Protein AF-A0A2R6N6Y8-F1 (afdb_monomer)

Radius of gyration: 27.33 Å; Cα contacts (8 Å, |Δi|>4): 252; chains: 1; bounding box: 43×24×83 Å

pLDDT: mean 74.42, std 12.23, range [36.09, 89.5]

Structure (mmCIF, N/CA/C/O backbone):
data_AF-A0A2R6N6Y8-F1
#
_entry.id   AF-A0A2R6N6Y8-F1
#
loop_
_atom_site.group_PDB
_atom_site.id
_atom_site.type_symbol
_atom_site.label_atom_id
_atom_site.label_alt_id
_atom_site.label_comp_id
_atom_site.label_asym_id
_atom_site.label_entity_id
_atom_site.label_seq_id
_atom_site.pdbx_PDB_ins_code
_atom_site.Cartn_x
_atom_site.Cartn_y
_atom_site.Cartn_z
_atom_site.occupancy
_atom_site.B_iso_or_equiv
_atom_site.auth_seq_id
_atom_site.auth_comp_id
_atom_site.auth_asym_id
_atom_site.auth_atom_id
_atom_site.pdbx_PDB_model_num
ATOM 1 N N . MET A 1 1 ? 23.635 -14.776 -59.841 1.00 67.56 1 MET A N 1
ATOM 2 C CA . MET A 1 1 ? 22.384 -14.156 -60.338 1.00 67.56 1 MET A CA 1
ATOM 3 C C . MET A 1 1 ? 21.324 -14.333 -59.264 1.00 67.56 1 MET A C 1
ATOM 5 O O . MET A 1 1 ? 21.092 -15.467 -58.882 1.00 67.56 1 MET A O 1
ATOM 9 N N . ASP A 1 2 ? 20.768 -13.247 -58.716 1.00 79.88 2 ASP A N 1
ATOM 10 C CA . ASP A 1 2 ? 19.715 -13.318 -57.684 1.00 79.88 2 ASP A CA 1
ATOM 11 C C . ASP A 1 2 ? 18.357 -13.616 -58.364 1.00 79.88 2 ASP A C 1
ATOM 13 O O . ASP A 1 2 ? 17.876 -12.766 -59.123 1.00 79.88 2 ASP A O 1
ATOM 17 N N . PRO A 1 3 ? 17.745 -14.799 -58.149 1.00 73.56 3 PRO A N 1
ATOM 18 C CA . PRO A 1 3 ? 16.513 -15.211 -58.828 1.00 73.56 3 PRO A CA 1
ATOM 19 C C . PRO A 1 3 ? 15.282 -14.399 -58.398 1.00 73.56 3 PRO A C 1
ATOM 21 O O . PRO A 1 3 ? 14.247 -14.447 -59.057 1.00 73.56 3 PRO A O 1
ATOM 24 N N . LEU A 1 4 ? 15.385 -13.613 -57.321 1.00 76.75 4 LEU A N 1
ATOM 25 C CA . LEU A 1 4 ? 14.288 -12.801 -56.786 1.00 76.75 4 LEU A CA 1
ATOM 26 C C . LEU A 1 4 ? 14.269 -11.368 -57.336 1.00 76.75 4 LEU A C 1
ATOM 28 O O . LEU A 1 4 ? 13.346 -10.605 -57.041 1.00 76.75 4 LEU A O 1
ATOM 32 N N . LYS A 1 5 ? 15.263 -10.987 -58.149 1.00 75.44 5 LYS A N 1
ATOM 33 C CA . LYS A 1 5 ? 15.357 -9.660 -58.776 1.00 75.44 5 LYS A CA 1
ATOM 34 C C . LYS A 1 5 ? 14.087 -9.240 -59.548 1.00 75.44 5 LYS A C 1
ATOM 36 O O . LYS A 1 5 ? 13.649 -8.112 -59.320 1.00 75.44 5 LYS A O 1
ATOM 41 N N . PRO A 1 6 ? 13.454 -10.089 -60.387 1.00 75.69 6 PRO A N 1
ATOM 42 C CA . PRO A 1 6 ? 12.240 -9.692 -61.108 1.00 75.69 6 PRO A CA 1
ATOM 43 C C . PRO A 1 6 ? 11.039 -9.477 -60.176 1.00 75.69 6 PRO A C 1
ATOM 45 O O . PRO A 1 6 ? 10.320 -8.494 -60.324 1.00 75.69 6 PRO A O 1
ATOM 48 N N . VAL A 1 7 ? 10.858 -10.322 -59.154 1.00 77.38 7 VAL A N 1
ATOM 49 C CA . VAL A 1 7 ? 9.735 -10.210 -58.202 1.00 77.38 7 VAL A CA 1
ATOM 50 C C . VAL A 1 7 ? 9.845 -8.940 -57.354 1.00 77.38 7 VAL A C 1
ATOM 52 O O . VAL A 1 7 ? 8.863 -8.221 -57.172 1.00 77.38 7 VAL A O 1
ATOM 55 N N . LYS A 1 8 ? 11.055 -8.609 -56.887 1.00 74.25 8 LYS A N 1
ATOM 56 C CA . LYS A 1 8 ? 11.318 -7.368 -56.141 1.00 74.25 8 LYS A CA 1
ATOM 57 C C . LYS A 1 8 ? 11.070 -6.121 -56.997 1.00 74.25 8 LYS A C 1
ATOM 59 O O . LYS A 1 8 ? 10.567 -5.129 -56.478 1.00 74.25 8 LYS A O 1
ATOM 64 N N . GLN A 1 9 ? 11.396 -6.165 -58.292 1.00 74.81 9 GLN A N 1
ATOM 65 C CA . GLN A 1 9 ? 11.113 -5.054 -59.205 1.00 74.81 9 GLN A CA 1
ATOM 66 C C . GLN A 1 9 ? 9.615 -4.883 -59.466 1.00 74.81 9 GLN A C 1
ATOM 68 O O . GLN A 1 9 ? 9.139 -3.755 -59.433 1.00 74.81 9 GLN A O 1
ATOM 73 N N . LEU A 1 10 ? 8.864 -5.974 -59.631 1.00 72.50 10 LEU A N 1
ATOM 74 C CA . LEU A 1 10 ? 7.407 -5.922 -59.793 1.00 72.50 10 LEU A CA 1
ATOM 75 C C . LEU A 1 10 ? 6.705 -5.357 -58.551 1.00 72.50 10 LEU A C 1
ATOM 77 O O . LEU A 1 10 ? 5.844 -4.492 -58.678 1.00 72.50 10 LEU A O 1
ATOM 81 N N . GLY A 1 11 ? 7.113 -5.785 -57.351 1.00 72.56 11 GLY A N 1
ATOM 82 C CA . GLY A 1 11 ? 6.580 -5.243 -56.098 1.00 72.56 11 GLY A CA 1
ATOM 83 C C . GLY A 1 11 ? 6.899 -3.757 -55.913 1.00 72.56 11 GLY A C 1
ATOM 84 O O . GLY A 1 11 ? 6.040 -2.994 -55.481 1.00 72.56 11 GLY A O 1
ATOM 85 N N . LYS A 1 12 ? 8.111 -3.330 -56.294 1.00 67.19 12 LYS A N 1
ATOM 86 C CA . LYS A 1 12 ? 8.525 -1.923 -56.243 1.00 67.19 12 LYS A CA 1
ATOM 87 C C . LYS A 1 12 ? 7.732 -1.060 -57.229 1.00 67.19 12 LYS A C 1
ATOM 89 O O . LYS A 1 12 ? 7.227 -0.022 -56.826 1.00 67.19 12 LYS A O 1
ATOM 94 N N . LEU A 1 13 ? 7.566 -1.519 -58.472 1.00 70.56 13 LEU A N 1
ATOM 95 C CA . LEU A 1 13 ? 6.798 -0.819 -59.506 1.00 70.56 13 LEU A CA 1
ATOM 96 C C . LEU A 1 13 ? 5.322 -0.686 -59.124 1.00 70.56 13 LEU A C 1
ATOM 98 O O . LEU A 1 13 ? 4.768 0.401 -59.239 1.00 70.56 13 LEU A O 1
ATOM 102 N N . ALA A 1 14 ? 4.711 -1.758 -58.605 1.00 66.00 14 ALA A N 1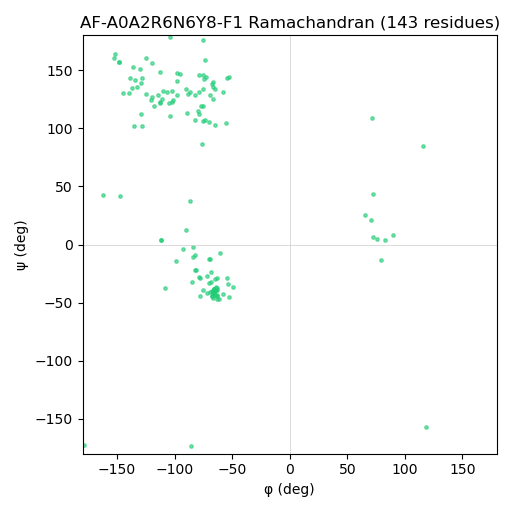
ATOM 103 C CA . ALA A 1 14 ? 3.333 -1.725 -58.125 1.00 66.00 14 ALA A CA 1
ATOM 104 C C . ALA A 1 14 ? 3.149 -0.671 -57.021 1.00 66.00 14 ALA A C 1
ATOM 106 O O . ALA A 1 14 ? 2.189 0.094 -57.059 1.00 66.00 14 ALA A O 1
ATOM 107 N N . LEU A 1 15 ? 4.099 -0.578 -56.085 1.00 61.59 15 LEU A N 1
ATOM 108 C CA . LEU A 1 15 ? 4.076 0.412 -55.008 1.00 61.59 15 LEU A CA 1
ATOM 109 C C . LEU A 1 15 ? 4.289 1.851 -55.511 1.00 61.59 15 LEU A C 1
ATOM 111 O O . LEU A 1 15 ? 3.728 2.782 -54.946 1.00 61.59 15 LEU A O 1
ATOM 115 N N . GLU A 1 16 ? 5.079 2.024 -56.572 1.00 69.25 16 GLU A N 1
ATOM 116 C CA . GLU A 1 16 ? 5.439 3.322 -57.159 1.00 69.25 16 GLU A CA 1
ATOM 117 C C . GLU A 1 16 ? 4.309 3.902 -58.035 1.00 69.25 16 GLU A C 1
ATOM 119 O O . GLU A 1 16 ? 4.133 5.117 -58.095 1.00 69.25 16 GLU A O 1
ATOM 124 N N . THR A 1 17 ? 3.480 3.046 -58.649 1.00 66.81 17 THR A N 1
ATOM 125 C CA . THR A 1 17 ? 2.276 3.454 -59.404 1.00 66.81 17 THR A CA 1
ATOM 126 C C . THR A 1 17 ? 1.042 3.736 -58.546 1.00 66.81 17 THR A C 1
ATOM 128 O O . THR A 1 17 ? 0.136 4.439 -58.998 1.00 66.81 17 THR A O 1
ATOM 131 N N . ILE A 1 18 ? 0.963 3.200 -57.324 1.00 68.94 18 ILE A N 1
ATOM 132 C CA . ILE A 1 18 ? -0.193 3.430 -56.450 1.00 68.94 18 ILE A CA 1
ATOM 133 C C . ILE A 1 18 ? -0.051 4.805 -55.802 1.00 68.94 18 ILE A C 1
ATOM 135 O O . ILE A 1 18 ? 0.839 5.057 -54.992 1.00 68.94 18 ILE A O 1
ATOM 139 N N . THR A 1 19 ? -0.963 5.715 -56.139 1.00 71.44 19 THR A N 1
ATOM 140 C CA . THR A 1 19 ? -0.919 7.072 -55.590 1.00 71.44 19 THR A CA 1
ATOM 141 C C . THR A 1 19 ? -1.184 7.059 -54.083 1.00 71.44 19 THR A C 1
ATOM 143 O O . THR A 1 19 ? -2.074 6.363 -53.589 1.00 71.44 19 THR A O 1
ATOM 146 N N . LEU A 1 20 ? -0.453 7.886 -53.331 1.00 62.62 20 LEU A N 1
ATOM 147 C CA . LEU A 1 20 ? -0.576 7.981 -51.870 1.00 62.62 20 LEU A CA 1
ATOM 148 C C . LEU A 1 20 ? -2.031 8.236 -51.418 1.00 62.62 20 LEU A C 1
ATOM 150 O O . LEU A 1 20 ? -2.474 7.705 -50.404 1.00 62.62 20 LEU A O 1
ATOM 154 N N . ARG A 1 21 ? -2.810 8.988 -52.212 1.00 59.53 21 ARG A N 1
ATOM 155 C CA . ARG A 1 21 ? -4.243 9.229 -51.972 1.00 59.53 21 ARG A CA 1
ATOM 156 C C . ARG A 1 21 ? -5.089 7.954 -52.060 1.00 59.53 21 ARG A C 1
ATOM 158 O O . ARG A 1 21 ? -5.988 7.787 -51.245 1.00 59.53 21 ARG A O 1
ATOM 165 N N . GLN A 1 22 ? -4.803 7.054 -53.002 1.00 62.41 22 GLN A N 1
ATOM 166 C CA . GLN A 1 22 ? -5.509 5.774 -53.139 1.00 62.41 22 GLN A CA 1
ATOM 167 C C . GLN A 1 22 ? -5.183 4.811 -51.993 1.00 62.41 22 GLN A C 1
ATOM 169 O O . GLN A 1 22 ? -6.067 4.085 -51.552 1.00 62.41 22 GLN A O 1
ATOM 174 N N . LEU A 1 23 ? -3.958 4.845 -51.458 1.00 63.41 23 LEU A N 1
ATOM 175 C CA . LEU A 1 23 ? -3.596 4.109 -50.241 1.00 63.41 23 LEU A CA 1
ATOM 176 C C . LEU A 1 23 ? -4.314 4.662 -49.005 1.00 63.41 23 LEU A C 1
ATOM 178 O O . LEU A 1 23 ? -4.863 3.886 -48.233 1.00 63.41 23 LEU A O 1
ATOM 182 N N . LEU A 1 24 ? -4.366 5.987 -48.839 1.00 61.25 24 LEU A N 1
ATOM 183 C CA . LEU A 1 24 ? -4.995 6.638 -47.681 1.00 61.25 24 LEU A CA 1
ATOM 184 C C . LEU A 1 24 ? -6.532 6.558 -47.683 1.00 61.25 24 LEU A C 1
ATOM 186 O O . LEU A 1 24 ? -7.133 6.562 -46.615 1.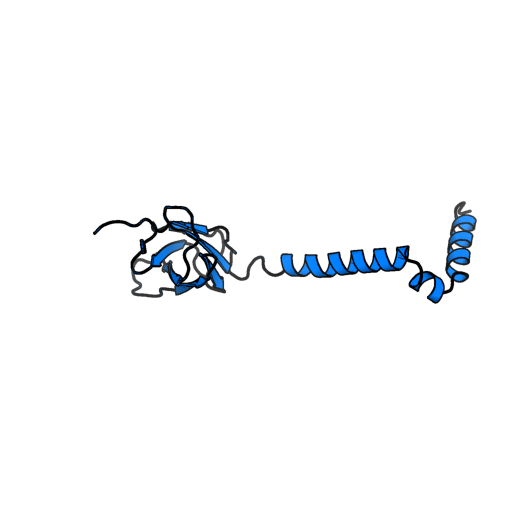00 61.25 24 LEU A O 1
ATOM 190 N N . LEU A 1 25 ? -7.168 6.456 -48.854 1.00 60.50 25 LEU A N 1
ATOM 191 C CA . LEU A 1 25 ? -8.616 6.233 -48.996 1.00 60.50 25 LEU A CA 1
ATOM 192 C C . LEU A 1 25 ? -9.006 4.748 -48.913 1.00 60.50 25 LEU A C 1
ATOM 194 O O . LEU A 1 25 ? -10.192 4.425 -48.827 1.00 60.50 25 LEU A O 1
ATOM 198 N N . ASN A 1 26 ? -8.034 3.831 -48.945 1.00 68.50 26 ASN A N 1
ATOM 199 C CA . ASN A 1 26 ? -8.319 2.407 -48.905 1.00 68.50 26 ASN A CA 1
ATOM 200 C C . ASN A 1 26 ? -8.719 1.988 -47.484 1.00 68.50 26 ASN A C 1
ATOM 202 O O . ASN A 1 26 ? -7.925 2.074 -46.544 1.00 68.50 26 ASN A O 1
ATOM 206 N N . ARG A 1 27 ? -9.946 1.474 -47.335 1.00 71.31 27 ARG A N 1
ATOM 207 C CA . ARG A 1 27 ? -10.524 1.032 -46.054 1.00 71.31 27 ARG A CA 1
ATOM 208 C C . ARG A 1 27 ? -9.587 0.107 -45.275 1.00 71.31 27 ARG A C 1
ATOM 210 O O . ARG A 1 27 ? -9.522 0.201 -44.056 1.00 71.31 27 ARG A O 1
ATOM 217 N N . PHE A 1 28 ? -8.842 -0.755 -45.964 1.00 77.50 28 PHE A N 1
ATOM 218 C CA . PHE A 1 28 ? -7.886 -1.665 -45.328 1.00 77.50 28 PHE A CA 1
ATOM 219 C C . PHE A 1 28 ? -6.715 -0.938 -44.658 1.00 77.50 28 PHE A C 1
ATOM 221 O O . PHE A 1 28 ? -6.313 -1.316 -43.561 1.00 77.50 28 PHE A O 1
ATOM 228 N N . VAL A 1 29 ? -6.206 0.130 -45.274 1.00 76.06 29 VAL A N 1
ATOM 229 C CA . VAL A 1 29 ? -5.110 0.937 -44.721 1.00 76.06 29 VAL A CA 1
ATOM 230 C C . VAL A 1 29 ? -5.612 1.762 -43.539 1.00 76.06 29 VAL A C 1
ATOM 232 O O . VAL A 1 29 ? -4.958 1.796 -42.503 1.00 76.06 29 VAL A O 1
ATOM 235 N N . ILE A 1 30 ? -6.811 2.342 -43.643 1.00 75.69 30 ILE A N 1
ATOM 236 C CA . ILE A 1 30 ? -7.441 3.084 -42.541 1.00 75.69 30 ILE A CA 1
ATOM 237 C C . ILE A 1 30 ? -7.670 2.167 -41.332 1.00 75.69 30 ILE A C 1
ATOM 239 O O . ILE A 1 30 ? -7.318 2.529 -40.212 1.00 75.69 30 ILE A O 1
ATOM 243 N N . LEU A 1 31 ? -8.213 0.962 -41.542 1.00 73.44 31 LEU A N 1
ATOM 244 C CA . LEU A 1 31 ? -8.445 0.001 -40.460 1.00 73.44 31 LEU A CA 1
ATOM 245 C C . LEU A 1 31 ? -7.137 -0.497 -39.837 1.00 73.44 31 LEU A C 1
ATOM 247 O O . LEU A 1 31 ? -7.065 -0.622 -38.618 1.00 73.44 31 LEU A O 1
ATOM 251 N N . ALA A 1 32 ? -6.095 -0.728 -40.638 1.00 75.56 32 ALA A N 1
ATOM 252 C CA . ALA A 1 32 ? -4.781 -1.103 -40.125 1.00 75.56 32 ALA A CA 1
ATOM 253 C C . ALA A 1 32 ? -4.155 0.023 -39.284 1.00 75.56 32 ALA A C 1
ATOM 255 O O . ALA A 1 32 ? -3.660 -0.237 -38.190 1.00 75.56 32 ALA A O 1
ATOM 256 N N . VAL A 1 33 ? -4.235 1.278 -39.741 1.00 73.88 33 VAL A N 1
ATOM 257 C CA . VAL A 1 33 ? -3.737 2.444 -38.992 1.00 73.88 33 VAL A CA 1
ATOM 258 C C . VAL A 1 33 ? -4.534 2.659 -37.706 1.00 73.88 33 VAL A C 1
ATOM 260 O O . VAL A 1 33 ? -3.930 2.899 -36.667 1.00 73.88 33 VAL A O 1
ATOM 263 N N . LEU A 1 34 ? -5.863 2.515 -37.730 1.00 73.00 34 LEU A N 1
ATOM 264 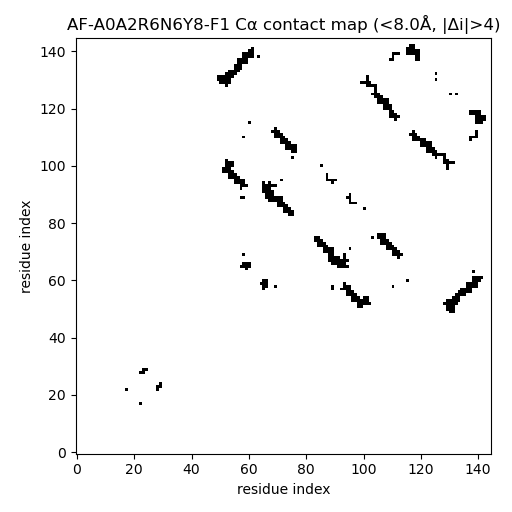C CA . LEU A 1 34 ? -6.693 2.608 -36.524 1.00 73.00 34 LEU A CA 1
ATOM 265 C C . LEU A 1 34 ? -6.387 1.484 -35.531 1.00 73.00 34 LEU A C 1
ATOM 267 O O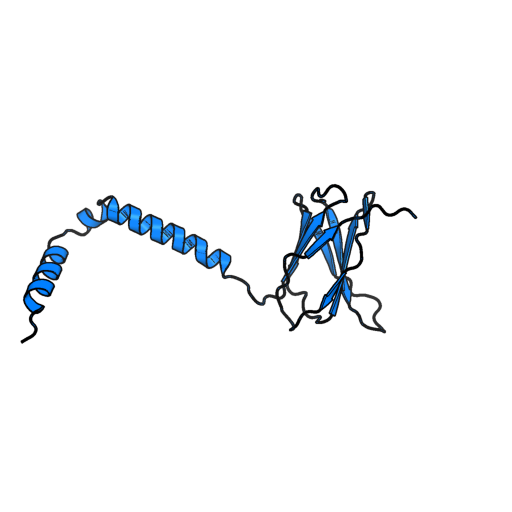 . LEU A 1 34 ? -6.299 1.744 -34.337 1.00 73.00 34 LEU A O 1
ATOM 271 N N . LEU A 1 35 ? -6.165 0.255 -35.995 1.00 70.94 35 LEU A N 1
ATOM 272 C CA . LEU A 1 35 ? -5.801 -0.868 -35.129 1.00 70.94 35 LEU A CA 1
ATOM 273 C C . LEU A 1 35 ? -4.416 -0.664 -34.496 1.00 70.94 35 LEU A C 1
ATOM 275 O O . LEU A 1 35 ? -4.245 -0.897 -33.298 1.00 70.94 35 LEU A O 1
ATOM 279 N N . VAL A 1 36 ? -3.445 -0.155 -35.258 1.00 70.50 36 VAL A N 1
ATOM 280 C CA . VAL A 1 36 ? -2.119 0.232 -34.745 1.00 70.50 36 VAL A CA 1
ATOM 281 C C . VAL A 1 36 ? -2.216 1.418 -33.778 1.00 70.50 36 VAL A C 1
ATOM 283 O O . VAL A 1 36 ? -1.546 1.419 -32.751 1.00 70.50 36 VAL A O 1
ATOM 286 N N . ALA A 1 37 ? -3.083 2.397 -34.040 1.00 66.62 37 ALA A N 1
ATOM 287 C CA . ALA A 1 37 ? -3.303 3.530 -33.143 1.00 66.62 37 ALA A CA 1
ATOM 288 C C . ALA A 1 37 ? -3.971 3.098 -31.829 1.00 66.62 37 ALA A C 1
ATOM 290 O O . ALA A 1 37 ? -3.515 3.484 -30.757 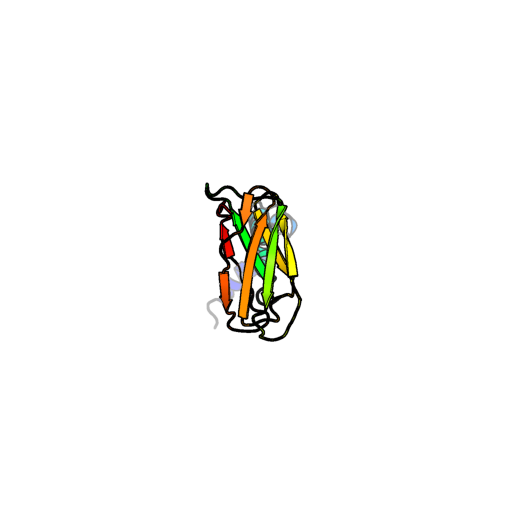1.00 66.62 37 ALA A O 1
ATOM 291 N N . VAL A 1 38 ? -5.001 2.247 -31.887 1.00 62.41 38 VAL A N 1
ATOM 292 C CA . VAL A 1 38 ? -5.683 1.711 -30.698 1.00 62.41 38 VAL A CA 1
ATOM 293 C C . VAL A 1 38 ? -4.715 0.874 -29.864 1.00 62.41 38 VAL A C 1
ATOM 295 O O . VAL A 1 38 ? -4.598 1.088 -28.663 1.00 62.41 38 VAL A O 1
ATOM 298 N N . THR A 1 39 ? -3.954 -0.030 -30.480 1.00 59.97 39 THR A N 1
ATOM 299 C CA . THR A 1 39 ? -2.965 -0.844 -29.752 1.00 59.97 39 THR A CA 1
ATOM 300 C C . THR A 1 39 ? -1.806 -0.000 -29.205 1.00 59.97 39 THR A C 1
ATOM 302 O O . THR A 1 39 ? -1.401 -0.185 -28.057 1.00 59.97 39 THR A O 1
ATOM 305 N N . GLY A 1 40 ? -1.326 0.983 -29.969 1.00 59.28 40 GLY A N 1
ATOM 306 C CA . GLY A 1 40 ? -0.275 1.918 -29.562 1.00 59.28 40 GLY A CA 1
ATOM 307 C C . GLY A 1 40 ? -0.681 2.894 -28.453 1.00 59.28 40 GLY A C 1
ATOM 308 O O . GLY A 1 40 ? 0.190 3.356 -27.725 1.00 59.28 40 GLY A O 1
ATOM 309 N N . LEU A 1 41 ? -1.976 3.175 -28.278 1.00 57.97 41 LEU A N 1
ATOM 310 C CA . LEU A 1 41 ? -2.507 3.991 -27.175 1.00 57.97 41 LEU A CA 1
ATOM 311 C C . LEU A 1 41 ? -2.748 3.175 -25.901 1.00 57.97 41 LEU A C 1
ATOM 313 O O . LEU A 1 41 ? -2.603 3.692 -24.799 1.00 57.97 41 LEU A O 1
ATOM 317 N N . VAL A 1 42 ? -3.101 1.900 -26.048 1.00 54.62 42 VAL A N 1
ATOM 318 C CA . VAL A 1 42 ? -3.468 1.017 -24.936 1.00 54.62 42 VAL A CA 1
ATOM 319 C C . VAL A 1 42 ? -2.214 0.533 -24.194 1.00 54.62 42 VAL A C 1
ATOM 321 O O . VAL A 1 42 ? -2.168 0.597 -22.968 1.00 54.62 42 VAL A O 1
ATOM 324 N N . ILE A 1 43 ? -1.157 0.123 -24.903 1.00 51.41 43 ILE A N 1
ATOM 325 C CA . ILE A 1 43 ? 0.037 -0.520 -24.313 1.00 51.41 43 ILE A CA 1
ATOM 326 C C . ILE A 1 43 ? 0.882 0.405 -23.398 1.00 51.41 43 ILE A C 1
ATOM 328 O O . ILE A 1 43 ? 1.277 -0.057 -22.321 1.00 51.41 43 ILE A O 1
ATOM 332 N N . PRO A 1 44 ? 1.143 1.692 -23.719 1.00 52.12 44 PRO A N 1
ATOM 333 C CA . PRO A 1 44 ? 1.987 2.551 -22.883 1.00 52.12 44 PRO A CA 1
ATOM 334 C C . PRO A 1 44 ? 1.407 2.781 -21.483 1.00 52.12 44 PRO A C 1
ATOM 336 O O . PRO A 1 44 ? 2.151 2.748 -20.499 1.00 52.12 44 PRO A O 1
ATOM 339 N N . SER A 1 45 ? 0.080 2.916 -21.376 1.00 52.12 45 SER A N 1
ATOM 340 C CA . SER A 1 45 ? -0.643 3.080 -20.106 1.00 52.12 45 SER A CA 1
ATOM 341 C C . SER A 1 45 ? -0.517 1.884 -19.161 1.00 52.12 45 SER A C 1
ATOM 343 O O . SER A 1 45 ? -0.539 2.080 -17.950 1.00 52.12 45 SER A O 1
ATOM 345 N N . TYR A 1 46 ? -0.329 0.662 -19.675 1.00 53.34 46 TYR A N 1
ATOM 346 C CA . TYR A 1 46 ? -0.120 -0.522 -18.825 1.00 53.34 46 TYR A CA 1
ATOM 347 C C . TYR A 1 46 ? 1.327 -0.678 -18.350 1.00 53.34 46 TYR A C 1
ATOM 349 O O . TYR A 1 46 ? 1.581 -1.379 -17.371 1.00 53.34 46 TYR A O 1
ATOM 357 N N . THR A 1 47 ? 2.290 -0.070 -19.048 1.00 48.78 47 THR A N 1
ATOM 358 C CA . THR A 1 47 ? 3.726 -0.269 -18.775 1.00 48.78 47 THR A CA 1
ATOM 359 C C . THR A 1 47 ? 4.368 0.821 -17.931 1.00 48.78 47 THR A C 1
ATOM 361 O O . THR A 1 47 ? 5.460 0.612 -17.396 1.00 48.78 47 THR A O 1
ATOM 364 N N . ALA A 1 48 ? 3.704 1.962 -17.756 1.00 53.03 48 ALA A N 1
ATOM 365 C CA . ALA A 1 48 ? 4.161 2.963 -16.814 1.00 53.03 48 ALA A CA 1
ATOM 366 C C . ALA A 1 48 ? 3.947 2.421 -15.399 1.00 53.03 48 ALA A C 1
ATOM 368 O O . ALA A 1 48 ? 2.818 2.439 -14.916 1.00 53.03 48 ALA A O 1
ATOM 369 N N . THR A 1 49 ? 5.043 2.006 -14.745 1.00 54.47 49 THR A N 1
ATOM 370 C CA . THR A 1 49 ? 5.215 1.883 -13.281 1.00 54.47 49 THR A CA 1
ATOM 371 C C . THR A 1 49 ? 5.430 0.455 -12.761 1.00 54.47 49 THR A C 1
ATOM 373 O O . THR A 1 49 ? 4.513 -0.209 -12.282 1.00 54.47 49 THR A O 1
ATOM 376 N N . ARG A 1 50 ? 6.684 -0.021 -12.780 1.00 60.47 50 ARG A N 1
ATOM 377 C CA . ARG A 1 50 ? 7.085 -1.265 -12.087 1.00 60.47 50 ARG A CA 1
ATOM 378 C C . ARG A 1 50 ? 8.018 -1.086 -10.880 1.00 60.47 50 ARG A C 1
ATOM 380 O O . ARG A 1 50 ? 8.381 -2.085 -10.268 1.00 60.47 50 ARG A O 1
ATOM 387 N N . SER A 1 51 ? 8.347 0.138 -10.469 1.00 61.09 51 SER A N 1
ATOM 388 C CA . SER A 1 51 ? 9.136 0.372 -9.244 1.00 61.09 51 SER A CA 1
ATOM 389 C C . SER A 1 51 ? 9.039 1.813 -8.723 1.00 61.09 51 SER A C 1
ATOM 391 O O . SER A 1 51 ? 10.051 2.422 -8.380 1.00 61.09 51 SER A O 1
ATOM 393 N N . ASP A 1 52 ? 7.845 2.405 -8.718 1.00 69.25 52 ASP A N 1
ATOM 394 C CA . ASP A 1 52 ? 7.618 3.727 -8.102 1.00 69.25 52 ASP A CA 1
ATOM 395 C C . ASP A 1 52 ? 7.363 3.634 -6.589 1.00 69.25 52 ASP A C 1
ATOM 397 O O . ASP A 1 52 ? 7.184 4.646 -5.905 1.00 69.25 52 ASP A O 1
ATOM 401 N N . GLY A 1 53 ? 7.335 2.419 -6.047 1.00 76.00 53 GLY A N 1
ATOM 402 C CA . GLY A 1 53 ? 7.038 2.197 -4.652 1.00 76.00 53 GLY A CA 1
ATOM 403 C C . GLY A 1 53 ? 5.575 2.415 -4.307 1.00 76.00 53 GLY A C 1
ATOM 404 O O . GLY A 1 53 ? 5.252 3.056 -3.296 1.00 76.00 53 GLY A O 1
ATOM 405 N N . ARG A 1 54 ? 4.693 1.910 -5.172 1.00 82.75 54 ARG A N 1
ATOM 406 C CA . ARG A 1 54 ? 3.245 1.973 -5.000 1.00 82.75 54 ARG A CA 1
ATOM 407 C C . ARG A 1 54 ? 2.720 0.801 -4.181 1.00 82.75 54 ARG A C 1
ATOM 409 O O . ARG A 1 54 ? 3.026 -0.353 -4.471 1.00 82.75 54 ARG A O 1
ATOM 416 N N . ILE A 1 55 ? 1.899 1.101 -3.178 1.00 86.12 55 ILE A N 1
ATOM 417 C CA . ILE A 1 55 ? 1.123 0.101 -2.433 1.00 86.12 55 ILE A CA 1
ATOM 418 C C . ILE A 1 55 ? -0.342 0.340 -2.751 1.00 86.12 55 ILE A C 1
ATOM 420 O O . ILE A 1 55 ? -0.839 1.436 -2.516 1.00 86.12 55 ILE A O 1
ATOM 424 N N . GLU A 1 56 ? -1.026 -0.668 -3.266 1.00 88.19 56 GLU A N 1
ATOM 425 C CA . GLU A 1 56 ? -2.420 -0.559 -3.689 1.00 88.19 56 GLU A CA 1
ATOM 426 C C . GLU A 1 56 ? -3.244 -1.760 -3.233 1.00 88.19 56 GLU A C 1
ATOM 428 O O . GLU A 1 56 ? -2.741 -2.879 -3.051 1.00 88.19 56 GLU A O 1
ATOM 433 N N . GLY A 1 57 ? -4.533 -1.519 -3.055 1.00 88.00 57 GLY A N 1
ATOM 434 C CA . GLY A 1 57 ? -5.449 -2.539 -2.596 1.00 88.00 57 GLY A CA 1
ATOM 435 C C . GLY A 1 57 ? -6.880 -2.049 -2.491 1.00 88.00 57 GLY A C 1
ATOM 436 O O . GLY A 1 57 ? -7.202 -0.932 -2.891 1.00 88.00 57 GLY A O 1
ATOM 437 N N . THR A 1 58 ? -7.719 -2.906 -1.922 1.00 87.50 58 THR A N 1
ATOM 438 C CA . THR A 1 58 ? -9.152 -2.665 -1.760 1.00 87.50 58 THR A CA 1
ATOM 439 C C . THR A 1 58 ? -9.562 -2.996 -0.335 1.00 87.50 58 THR A C 1
ATOM 441 O O . THR A 1 58 ? -9.161 -4.031 0.215 1.00 87.50 58 THR A O 1
ATOM 444 N N . VAL A 1 59 ? -10.360 -2.116 0.258 1.00 87.56 59 VAL A N 1
ATOM 445 C CA . VAL A 1 59 ? -11.040 -2.347 1.527 1.00 87.56 59 VAL A CA 1
ATOM 446 C C . VAL A 1 59 ? -12.466 -2.783 1.238 1.00 87.56 59 VAL A C 1
ATOM 448 O O . VAL A 1 59 ? -13.185 -2.120 0.491 1.00 87.56 59 VAL A O 1
ATOM 451 N N . VAL A 1 60 ? -12.854 -3.896 1.843 1.00 86.62 60 VAL A N 1
ATOM 452 C CA . VAL A 1 60 ? -14.213 -4.431 1.786 1.00 86.62 60 VAL A CA 1
ATOM 453 C C . VAL A 1 60 ? -14.754 -4.636 3.196 1.00 86.62 60 VAL A C 1
ATOM 455 O O . VAL A 1 60 ? -13.972 -4.722 4.147 1.00 86.62 60 VAL A O 1
ATOM 458 N N . ASP A 1 61 ? -16.064 -4.729 3.342 1.00 82.69 61 ASP A N 1
ATOM 459 C CA . ASP A 1 61 ? -16.707 -5.162 4.580 1.00 82.69 61 ASP A CA 1
ATOM 460 C C . ASP A 1 61 ? -16.818 -6.696 4.663 1.00 82.69 61 ASP A C 1
ATOM 462 O O . ASP A 1 61 ? -16.247 -7.431 3.847 1.00 82.69 61 ASP A O 1
ATOM 466 N N . ALA A 1 62 ? -17.515 -7.177 5.695 1.00 81.31 62 ALA A N 1
ATOM 467 C CA . ALA A 1 62 ? -17.752 -8.597 5.928 1.00 81.31 62 ALA A CA 1
ATOM 468 C C . ALA A 1 62 ? -18.620 -9.253 4.837 1.00 81.31 62 ALA A C 1
ATOM 470 O O . ALA A 1 62 ? -18.426 -10.435 4.549 1.00 81.31 62 ALA A O 1
ATOM 471 N N . ASP A 1 63 ? -19.510 -8.485 4.208 1.00 77.38 63 ASP A N 1
ATOM 472 C CA . ASP A 1 63 ? -20.394 -8.920 3.121 1.00 77.38 63 ASP A CA 1
ATOM 473 C C . ASP A 1 63 ? -19.685 -8.893 1.752 1.00 77.38 63 ASP A C 1
ATOM 475 O O . ASP A 1 63 ? -20.152 -9.460 0.763 1.00 77.38 63 ASP A O 1
ATOM 479 N N . GLY A 1 64 ? -18.482 -8.315 1.711 1.00 77.12 64 GLY A N 1
ATOM 480 C CA . GLY A 1 64 ? -17.639 -8.211 0.532 1.00 77.12 64 GLY A CA 1
ATOM 481 C C . GLY A 1 64 ? -17.894 -6.953 -0.293 1.00 77.12 64 GLY A C 1
ATOM 482 O O . GLY A 1 64 ? -17.298 -6.835 -1.368 1.00 77.12 64 GLY A O 1
ATOM 483 N N . GLU A 1 65 ? -18.711 -6.021 0.199 1.00 80.50 65 GLU A N 1
ATOM 484 C CA . GLU A 1 65 ? -18.971 -4.740 -0.444 1.00 80.50 65 GLU A CA 1
ATOM 485 C C . GLU A 1 65 ? -17.774 -3.792 -0.268 1.00 80.50 65 GLU A C 1
ATOM 487 O O . GLU A 1 65 ? -17.098 -3.803 0.768 1.00 80.50 65 GLU A O 1
ATOM 492 N N . PRO A 1 66 ? -17.447 -2.982 -1.290 1.00 85.00 66 PRO A N 1
ATOM 493 C CA . PRO A 1 66 ? -16.376 -2.003 -1.193 1.00 85.00 66 PRO A CA 1
ATOM 494 C C . PRO A 1 66 ? -16.730 -0.907 -0.188 1.00 85.00 66 PRO A C 1
ATOM 496 O O . PRO A 1 66 ? -17.821 -0.343 -0.206 1.00 85.00 66 PRO A O 1
ATOM 499 N N . VAL A 1 67 ? -15.769 -0.550 0.663 1.00 80.56 67 VAL A N 1
ATOM 500 C CA . VAL A 1 67 ? -15.994 0.450 1.709 1.00 80.56 67 VAL A CA 1
ATOM 501 C C . VAL A 1 67 ? -15.353 1.774 1.322 1.00 80.56 67 VAL A C 1
ATOM 503 O O . VAL A 1 67 ? -14.130 1.912 1.362 1.00 80.56 67 VAL A O 1
ATOM 506 N N . GLU A 1 68 ? -16.179 2.777 1.031 1.00 83.12 68 GLU A N 1
ATOM 507 C CA . GLU A 1 68 ? -15.739 4.161 0.829 1.00 83.12 68 GLU A CA 1
ATOM 508 C C . GLU A 1 68 ? -15.336 4.841 2.146 1.00 83.12 68 GLU A C 1
ATOM 510 O O . GLU A 1 68 ? -15.953 4.619 3.199 1.00 83.12 68 GLU A O 1
ATOM 515 N N . GLY A 1 69 ? -14.311 5.697 2.078 1.00 77.75 69 GLY A N 1
ATOM 516 C CA . GLY A 1 69 ? -13.893 6.582 3.164 1.00 77.75 69 GLY A CA 1
ATOM 517 C C . GLY A 1 69 ? -13.138 5.899 4.306 1.00 77.75 69 GLY A C 1
ATOM 518 O O . GLY A 1 69 ? -12.794 6.559 5.284 1.00 77.75 69 GLY A O 1
ATOM 519 N N . ALA A 1 70 ? -12.837 4.605 4.199 1.00 85.88 70 ALA A N 1
ATOM 520 C CA . ALA A 1 70 ? -12.047 3.887 5.190 1.00 85.88 70 ALA A CA 1
ATOM 521 C C . ALA A 1 70 ? -10.612 4.428 5.235 1.00 85.88 70 ALA A C 1
ATOM 523 O O . ALA A 1 70 ? -9.955 4.593 4.207 1.00 85.88 70 ALA A O 1
ATOM 524 N N . THR A 1 71 ? -10.107 4.670 6.439 1.00 88.50 71 THR A N 1
ATOM 525 C CA . THR A 1 71 ? -8.737 5.116 6.676 1.00 88.50 71 THR A CA 1
ATOM 526 C C . THR A 1 71 ? -7.811 3.905 6.658 1.00 88.50 71 THR A C 1
ATOM 528 O O . THR A 1 71 ? -7.780 3.102 7.588 1.00 88.50 71 THR A O 1
ATOM 531 N N . VAL A 1 72 ? -7.026 3.763 5.596 1.00 88.81 72 VAL A N 1
ATOM 532 C CA . VAL A 1 72 ? -5.976 2.747 5.483 1.00 88.81 72 VAL A CA 1
ATOM 533 C C . VAL A 1 72 ? -4.684 3.322 6.008 1.00 88.81 72 VAL A C 1
ATOM 535 O O . VAL A 1 72 ? -4.301 4.425 5.632 1.00 88.81 72 VAL A O 1
ATOM 538 N N . SER A 1 73 ? -3.985 2.563 6.840 1.00 88.12 73 SER A N 1
ATOM 539 C CA . SER A 1 73 ? -2.785 3.030 7.504 1.00 88.12 73 SER A CA 1
ATOM 540 C C . SER A 1 73 ? -1.635 2.037 7.476 1.00 88.12 73 SER A C 1
ATOM 542 O O . SER A 1 73 ? -1.825 0.837 7.670 1.00 88.12 73 SER A O 1
ATOM 544 N N . ILE A 1 74 ? -0.422 2.566 7.299 1.00 87.06 74 ILE A N 1
ATOM 545 C CA . ILE A 1 74 ? 0.836 1.820 7.302 1.00 87.06 74 ILE A CA 1
ATOM 546 C C . ILE A 1 74 ? 1.659 2.177 8.542 1.00 87.06 74 ILE A C 1
ATOM 548 O O . ILE A 1 74 ? 2.003 3.340 8.767 1.00 87.06 74 ILE A O 1
ATOM 552 N N . GLN A 1 75 ? 2.040 1.151 9.303 1.00 83.62 75 GLN A N 1
ATOM 553 C CA . GLN A 1 75 ? 2.886 1.240 10.488 1.00 83.62 75 GLN A CA 1
ATOM 554 C C . GLN A 1 75 ? 4.219 0.526 10.268 1.00 83.62 75 GLN A C 1
ATOM 556 O O . GLN A 1 75 ? 4.271 -0.653 9.921 1.00 83.62 75 GLN A O 1
ATOM 561 N N . LYS A 1 76 ? 5.325 1.213 10.548 1.00 76.62 76 LYS A N 1
ATOM 562 C CA . LYS A 1 76 ? 6.663 0.615 10.497 1.00 76.62 76 LYS A CA 1
ATOM 563 C C . LYS A 1 76 ? 6.917 -0.297 11.702 1.00 76.62 76 LYS A C 1
ATOM 565 O O . LYS A 1 76 ? 6.734 0.127 12.841 1.00 76.62 76 LYS A O 1
ATOM 570 N N . LEU A 1 77 ? 7.459 -1.495 11.468 1.00 68.88 77 LEU A N 1
ATOM 571 C CA . LEU A 1 77 ? 8.053 -2.318 12.528 1.00 68.88 77 LEU A CA 1
ATOM 572 C C . LEU A 1 77 ? 9.430 -1.744 12.905 1.00 68.88 77 LEU A C 1
ATOM 574 O O . LEU A 1 77 ? 10.456 -2.127 12.352 1.00 68.88 77 LEU A O 1
ATOM 578 N N . LYS A 1 78 ? 9.492 -0.779 13.826 1.00 59.56 78 LYS A N 1
ATOM 579 C CA . LYS A 1 78 ? 10.741 -0.464 14.541 1.00 59.56 78 LYS A CA 1
ATOM 580 C C . LYS A 1 78 ? 10.467 -0.238 16.021 1.00 59.56 78 LYS A C 1
ATOM 582 O O . LYS A 1 78 ? 9.576 0.522 16.379 1.00 59.56 78 LYS A O 1
ATOM 587 N N . LEU A 1 79 ? 11.314 -0.842 16.854 1.00 55.22 79 LEU A N 1
ATOM 588 C CA . LEU A 1 79 ? 11.217 -0.911 18.319 1.00 55.22 79 LEU A CA 1
ATOM 589 C C . LEU A 1 79 ? 11.242 0.438 19.072 1.00 55.22 79 LEU A C 1
ATOM 591 O O . LEU A 1 79 ? 11.053 0.438 20.281 1.00 55.22 79 LEU A O 1
ATOM 595 N N . LYS A 1 80 ? 11.495 1.581 18.417 1.00 52.28 80 LYS A N 1
ATOM 596 C CA . LYS A 1 80 ? 11.671 2.885 19.096 1.00 52.28 80 LYS A CA 1
ATOM 597 C C . LYS A 1 80 ? 11.191 4.094 18.287 1.00 52.28 80 LYS A C 1
ATOM 599 O O . LYS A 1 80 ? 11.884 5.103 18.222 1.00 52.28 80 LYS A O 1
ATOM 604 N N . SER A 1 81 ? 10.049 4.018 17.607 1.00 46.78 81 SER A N 1
ATOM 605 C CA . SER A 1 81 ? 9.552 5.192 16.879 1.00 46.78 81 SER A CA 1
ATOM 606 C C . SER A 1 81 ? 8.067 5.399 17.116 1.00 46.78 81 SER A C 1
ATOM 608 O O . SER A 1 81 ? 7.218 4.721 16.542 1.00 46.78 81 SER A O 1
ATOM 610 N N . GLN A 1 82 ? 7.774 6.362 17.988 1.00 51.75 82 GLN A N 1
ATOM 611 C CA . GLN A 1 82 ? 6.478 7.014 18.033 1.00 51.75 82 GLN A CA 1
ATOM 612 C C . GLN A 1 82 ? 6.309 7.766 16.707 1.00 51.75 82 GLN A C 1
ATOM 614 O O . GLN A 1 82 ? 6.884 8.830 16.527 1.00 51.75 82 GLN A O 1
ATOM 619 N N . ARG A 1 83 ? 5.508 7.199 15.799 1.00 57.72 83 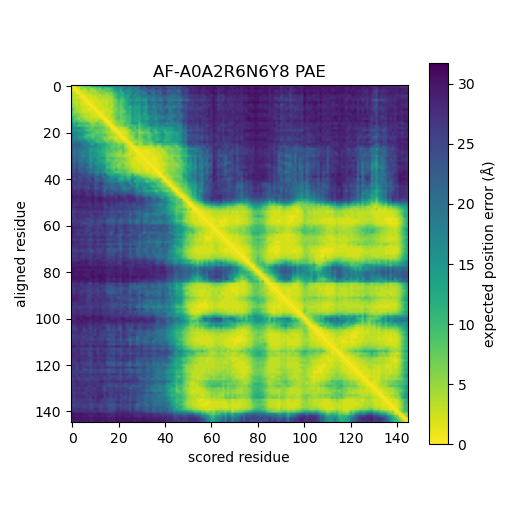ARG A N 1
ATOM 620 C CA . ARG A 1 83 ? 4.969 7.848 14.589 1.00 57.72 83 ARG A CA 1
ATOM 621 C C . ARG A 1 83 ? 6.013 8.103 13.486 1.00 57.72 83 ARG A C 1
ATOM 623 O O . ARG A 1 83 ? 6.857 8.985 13.571 1.00 57.72 83 ARG A O 1
ATOM 630 N N . PRO A 1 84 ? 5.910 7.341 12.391 1.00 55.06 84 PRO A N 1
ATOM 631 C CA . PRO A 1 84 ? 5.137 7.892 11.282 1.00 55.06 84 PRO A CA 1
ATOM 632 C C . PRO A 1 84 ? 4.086 6.893 10.800 1.00 55.06 84 PRO A C 1
ATOM 634 O O . PRO A 1 84 ? 4.415 5.841 10.253 1.00 55.06 84 PRO A O 1
ATOM 637 N N . TYR A 1 85 ? 2.819 7.239 11.020 1.00 72.38 85 TYR A N 1
ATOM 638 C CA . TYR A 1 85 ? 1.723 6.656 10.261 1.00 72.38 85 TYR A CA 1
ATOM 639 C C . TYR A 1 85 ? 1.665 7.352 8.920 1.00 72.38 85 TYR A C 1
ATOM 641 O O . TYR A 1 85 ? 1.685 8.580 8.859 1.00 72.38 85 TYR A O 1
ATOM 649 N N . VAL A 1 86 ? 1.592 6.570 7.856 1.00 80.94 86 VAL A N 1
ATOM 650 C CA . VAL A 1 86 ? 1.089 7.090 6.593 1.00 80.94 86 VAL A CA 1
ATOM 651 C C . VAL A 1 86 ? -0.308 6.533 6.446 1.00 80.94 86 VAL A C 1
ATOM 653 O O . VAL A 1 86 ? -0.472 5.313 6.468 1.00 80.94 86 VAL A O 1
ATOM 656 N N . SER A 1 87 ? -1.286 7.419 6.318 1.00 86.00 87 SER A N 1
ATOM 657 C CA . SER A 1 87 ? -2.674 7.052 6.090 1.00 86.00 87 SER A CA 1
ATOM 658 C C . SER A 1 87 ? -3.189 7.617 4.771 1.00 86.00 87 SER A C 1
ATOM 660 O O . SER A 1 87 ? -2.642 8.576 4.223 1.00 86.00 87 SER A O 1
ATOM 662 N N . THR A 1 88 ? -4.215 6.972 4.235 1.00 86.38 88 THR A N 1
ATOM 663 C CA . THR A 1 88 ? -4.985 7.425 3.077 1.00 86.38 88 THR A CA 1
ATOM 664 C C . THR A 1 88 ? -6.426 6.950 3.229 1.00 86.38 88 THR A C 1
ATOM 666 O O . THR A 1 88 ? -6.675 5.986 3.954 1.00 86.38 88 THR A O 1
ATOM 669 N N . ASN A 1 89 ? -7.365 7.614 2.566 1.00 84.38 89 ASN A N 1
ATOM 670 C CA . ASN A 1 89 ? -8.765 7.208 2.556 1.00 84.38 89 ASN A CA 1
ATOM 671 C C . ASN A 1 89 ? -9.073 6.403 1.296 1.00 84.38 89 ASN A C 1
ATOM 673 O O . ASN A 1 89 ? -8.485 6.642 0.239 1.00 84.38 89 ASN A O 1
ATOM 677 N N . THR A 1 90 ? -9.991 5.450 1.414 1.00 83.12 90 THR A N 1
ATOM 678 C CA . THR A 1 90 ? -10.496 4.714 0.258 1.00 83.12 90 THR A CA 1
ATOM 679 C C . THR A 1 90 ? -11.472 5.546 -0.563 1.00 83.12 90 THR A C 1
ATOM 681 O O . THR A 1 90 ? -12.243 6.338 -0.017 1.00 83.12 90 THR A O 1
ATOM 684 N N . SER A 1 91 ? -11.451 5.347 -1.879 1.00 79.81 91 SER A N 1
ATOM 685 C CA . SER A 1 91 ? -12.429 5.898 -2.822 1.00 79.81 91 SER A CA 1
ATOM 686 C C . SER A 1 91 ? -13.770 5.152 -2.775 1.00 79.81 91 SER A C 1
ATOM 688 O O . SER A 1 91 ? -13.908 4.158 -2.063 1.00 79.81 91 SER A O 1
ATOM 690 N N . ALA A 1 92 ? -14.757 5.624 -3.545 1.00 74.56 92 ALA A N 1
ATOM 691 C CA . ALA A 1 92 ? -16.107 5.048 -3.634 1.00 74.56 92 ALA A CA 1
ATOM 692 C C . ALA A 1 92 ? -16.142 3.551 -4.000 1.00 74.56 92 ALA A C 1
ATOM 694 O O . ALA A 1 92 ? -17.034 2.817 -3.595 1.00 74.56 92 ALA A O 1
ATOM 695 N N . ASP A 1 93 ? -15.141 3.075 -4.733 1.00 74.81 93 ASP A N 1
ATOM 696 C CA . ASP A 1 93 ? -14.937 1.673 -5.102 1.00 74.81 93 ASP A CA 1
ATOM 697 C C . ASP A 1 93 ? -14.084 0.888 -4.082 1.00 74.81 93 ASP A C 1
ATOM 699 O O . ASP A 1 93 ? -13.617 -0.218 -4.360 1.00 74.81 93 ASP A O 1
ATOM 703 N N . GLY A 1 94 ? -13.849 1.456 -2.897 1.00 77.50 94 GLY A N 1
ATOM 704 C CA . GLY A 1 94 ? -13.079 0.850 -1.812 1.00 77.50 94 GLY A CA 1
ATOM 705 C C . GLY A 1 94 ? -11.573 0.791 -2.069 1.00 77.50 94 GLY A C 1
ATOM 706 O O . GLY A 1 94 ? -10.842 0.184 -1.282 1.00 77.50 94 GLY A O 1
ATOM 707 N N . GLN A 1 95 ? -11.072 1.387 -3.154 1.00 85.00 95 GLN A N 1
ATOM 708 C CA . GLN A 1 95 ? -9.654 1.328 -3.502 1.00 85.00 95 GLN A CA 1
ATOM 709 C C . GLN A 1 95 ? -8.815 2.307 -2.683 1.00 85.00 95 GLN A C 1
ATOM 711 O O . GLN A 1 95 ? -9.232 3.420 -2.380 1.00 85.00 95 GLN A O 1
ATOM 716 N N . PHE A 1 96 ? -7.584 1.911 -2.367 1.00 84.12 96 PHE A N 1
ATOM 717 C CA . PHE A 1 96 ? -6.574 2.789 -1.782 1.00 84.12 96 PHE A CA 1
ATOM 718 C C . PHE A 1 96 ? -5.257 2.687 -2.544 1.00 84.12 96 PHE A C 1
ATOM 720 O O . PHE A 1 96 ? -4.902 1.635 -3.084 1.00 84.12 96 PHE A O 1
ATOM 727 N N . HIS A 1 97 ? -4.490 3.777 -2.541 1.00 86.94 97 HIS A N 1
ATOM 728 C CA . HIS A 1 97 ? -3.161 3.804 -3.135 1.00 86.94 97 HIS A CA 1
ATOM 729 C C . HIS A 1 97 ? -2.200 4.695 -2.339 1.00 86.94 97 HIS A C 1
ATOM 731 O O . HIS A 1 97 ? -2.470 5.858 -2.058 1.00 86.94 97 HIS A O 1
ATOM 737 N N . PHE A 1 98 ? -1.021 4.166 -2.030 1.00 84.12 98 PHE A N 1
ATOM 738 C CA . PHE A 1 98 ? 0.109 4.921 -1.504 1.00 84.12 98 PHE A CA 1
ATOM 739 C C . PHE A 1 98 ? 1.157 5.073 -2.600 1.00 84.12 98 PHE A C 1
ATOM 741 O O . PHE A 1 98 ? 1.536 4.081 -3.218 1.00 84.12 98 PHE A O 1
ATOM 748 N N . ARG A 1 99 ? 1.662 6.292 -2.817 1.00 78.75 99 ARG A N 1
ATOM 749 C CA . ARG A 1 99 ? 2.742 6.579 -3.778 1.00 78.75 99 ARG A CA 1
ATOM 750 C C . ARG A 1 99 ? 4.030 6.959 -3.053 1.00 78.75 99 ARG A C 1
ATOM 752 O O . ARG A 1 99 ? 3.995 7.797 -2.153 1.00 78.75 99 ARG A O 1
ATOM 759 N N . GLY A 1 100 ? 5.158 6.358 -3.440 1.00 65.69 100 GLY A N 1
ATOM 760 C CA . GLY A 1 100 ? 6.480 6.685 -2.890 1.00 65.69 100 GLY A CA 1
ATOM 761 C C . GLY A 1 100 ? 6.656 6.341 -1.404 1.00 65.69 100 GLY A C 1
ATOM 762 O O . GLY A 1 100 ? 7.442 6.987 -0.712 1.00 65.69 100 GLY A O 1
ATOM 763 N N . LYS A 1 101 ? 5.900 5.363 -0.879 1.00 63.03 101 LYS A N 1
ATOM 764 C CA . LYS A 1 101 ? 5.887 5.000 0.558 1.00 63.03 101 LYS A CA 1
ATOM 765 C C . LYS A 1 101 ? 6.489 3.625 0.869 1.00 63.03 101 LYS A C 1
ATOM 767 O O . LYS A 1 101 ? 6.534 3.229 2.030 1.00 63.03 101 LYS A O 1
ATOM 772 N N . THR A 1 102 ? 7.037 2.921 -0.119 1.00 60.25 102 THR A N 1
ATOM 773 C CA . THR A 1 102 ? 7.722 1.621 0.055 1.00 60.25 102 THR A CA 1
ATOM 774 C C . THR A 1 102 ? 9.207 1.778 0.400 1.00 60.25 102 THR A C 1
ATOM 776 O O . THR A 1 102 ? 10.065 1.027 -0.076 1.00 60.25 102 THR A O 1
ATOM 779 N N . THR A 1 103 ? 9.558 2.775 1.209 1.00 62.78 103 THR A N 1
ATOM 780 C CA . THR A 1 103 ? 10.920 2.888 1.759 1.00 62.78 103 THR A CA 1
ATOM 781 C C . THR A 1 103 ? 11.180 1.788 2.800 1.00 62.78 103 THR A C 1
ATOM 783 O O . THR A 1 103 ? 12.321 1.551 3.201 1.00 62.78 103 THR A O 1
ATOM 786 N N . TYR A 1 104 ? 10.124 1.097 3.242 1.00 72.50 104 TYR A N 1
ATOM 787 C CA . TYR A 1 104 ? 10.158 0.054 4.260 1.00 72.50 104 TYR A CA 1
ATOM 788 C C . TYR A 1 104 ? 10.078 -1.340 3.634 1.00 72.50 104 TYR A C 1
ATOM 790 O O . TYR A 1 104 ? 9.211 -1.598 2.809 1.00 72.50 104 TYR A O 1
ATOM 798 N N . ILE A 1 105 ? 10.975 -2.228 4.070 1.00 79.94 105 ILE A N 1
ATOM 799 C CA . ILE A 1 105 ? 10.964 -3.658 3.722 1.00 79.94 105 ILE A CA 1
ATOM 800 C C . ILE A 1 105 ? 9.862 -4.370 4.516 1.00 79.94 105 ILE A C 1
ATOM 802 O O . ILE A 1 105 ? 9.142 -5.186 3.964 1.00 79.94 105 ILE A O 1
ATOM 806 N N . GLU A 1 106 ? 9.669 -3.998 5.784 1.00 83.12 106 GLU A N 1
ATOM 807 C CA . GLU A 1 106 ? 8.649 -4.583 6.657 1.00 83.12 106 GLU A CA 1
ATOM 808 C C . GLU A 1 106 ? 7.739 -3.516 7.248 1.00 83.12 106 GLU A C 1
ATOM 810 O O . GLU A 1 106 ? 8.198 -2.525 7.834 1.00 83.12 106 GLU A O 1
ATOM 815 N N . PHE A 1 107 ? 6.436 -3.737 7.117 1.00 85.94 107 PHE A N 1
ATOM 816 C CA . PHE A 1 107 ? 5.419 -2.875 7.696 1.00 85.94 107 PHE A CA 1
ATOM 817 C C . PHE A 1 107 ? 4.126 -3.638 7.981 1.00 85.94 107 PHE A C 1
ATOM 819 O O . PHE A 1 107 ? 3.856 -4.706 7.438 1.00 85.94 107 PHE A O 1
ATOM 826 N N . ARG A 1 108 ? 3.312 -3.057 8.854 1.00 87.94 108 ARG A N 1
ATOM 827 C CA . ARG A 1 108 ? 1.930 -3.448 9.117 1.00 87.94 108 ARG A CA 1
ATOM 828 C C . ARG A 1 108 ? 1.003 -2.539 8.339 1.00 87.94 108 ARG A C 1
ATOM 830 O O . ARG A 1 108 ? 1.248 -1.338 8.279 1.00 87.94 108 ARG A O 1
ATOM 837 N N . ILE A 1 109 ? -0.059 -3.101 7.786 1.00 88.94 109 ILE A N 1
ATOM 838 C CA . ILE A 1 109 ? -1.131 -2.355 7.137 1.00 88.94 109 ILE A CA 1
ATOM 839 C C . ILE A 1 109 ? -2.481 -2.811 7.687 1.00 88.94 109 ILE A C 1
ATOM 841 O O . ILE A 1 109 ? -2.695 -4.003 7.911 1.00 88.94 109 ILE A O 1
ATOM 845 N N . TYR A 1 110 ? -3.379 -1.864 7.925 1.00 89.25 110 TYR A N 1
ATOM 846 C CA . TYR A 1 110 ? -4.778 -2.134 8.248 1.00 89.25 110 TYR A CA 1
ATOM 847 C C . TYR A 1 110 ? -5.662 -0.974 7.801 1.00 89.25 110 TYR A C 1
ATOM 849 O O . TYR A 1 110 ? -5.167 0.124 7.553 1.00 89.25 110 TYR A O 1
ATOM 857 N N . ALA A 1 111 ? -6.961 -1.229 7.724 1.00 89.50 111 ALA A N 1
ATOM 858 C CA . ALA A 1 111 ? -7.994 -0.243 7.464 1.00 89.50 111 ALA A CA 1
ATOM 859 C C . ALA A 1 111 ? -8.877 -0.068 8.702 1.00 89.50 111 ALA A C 1
ATOM 861 O O . ALA A 1 111 ? -9.085 -1.016 9.456 1.00 89.50 111 ALA A O 1
ATOM 862 N N . GLU A 1 112 ? -9.397 1.130 8.911 1.00 88.69 112 GLU A N 1
ATOM 863 C CA . GLU A 1 112 ? -10.396 1.427 9.933 1.00 88.69 112 GLU A CA 1
ATOM 864 C C . GLU A 1 112 ? -11.444 2.382 9.372 1.00 88.69 112 GLU A C 1
ATOM 866 O O . GLU A 1 112 ? -11.128 3.274 8.584 1.00 88.69 112 GLU A O 1
ATOM 871 N N . LYS A 1 113 ? -12.698 2.194 9.764 1.00 86.44 113 LYS A N 1
ATOM 872 C CA . LYS A 1 113 ? -13.780 3.117 9.441 1.00 86.44 113 LYS A CA 1
ATOM 873 C C . LYS A 1 113 ? -14.678 3.278 10.653 1.00 86.44 113 LYS A C 1
ATOM 875 O O . LYS A 1 113 ? -15.119 2.295 11.252 1.00 86.44 113 LYS A O 1
ATOM 880 N N . GLU A 1 114 ? -14.944 4.532 10.993 1.00 83.75 114 GLU A N 1
ATOM 881 C CA . GLU A 1 114 ? -15.866 4.882 12.065 1.00 83.75 114 GLU A CA 1
ATOM 882 C C . GLU A 1 114 ? -17.253 4.286 11.780 1.00 83.75 114 GLU A C 1
ATOM 884 O O . GLU A 1 114 ? -17.753 4.357 10.658 1.00 83.75 114 GLU A O 1
ATOM 889 N N . GLY A 1 115 ? -17.834 3.616 12.775 1.00 81.06 115 GLY A N 1
ATOM 890 C CA . GLY A 1 115 ? -19.132 2.945 12.657 1.00 81.06 115 GLY A CA 1
ATOM 891 C C . GLY A 1 115 ? -19.133 1.575 11.961 1.00 81.06 115 GLY A C 1
ATOM 892 O O . GLY A 1 115 ? -20.118 0.860 12.093 1.00 81.06 115 GLY A O 1
ATOM 893 N N . VAL A 1 116 ? -18.056 1.168 11.274 1.00 80.44 116 VAL A N 1
ATOM 894 C CA . VAL A 1 116 ? -17.949 -0.166 10.630 1.00 80.44 116 VAL A CA 1
ATOM 895 C C . VAL A 1 116 ? -16.973 -1.075 11.375 1.00 80.44 116 VAL A C 1
ATOM 897 O O . VAL A 1 116 ? -17.204 -2.273 11.511 1.00 80.44 116 VAL A O 1
ATOM 900 N N . GLY A 1 117 ? -15.881 -0.506 11.888 1.00 85.50 117 GLY A N 1
ATOM 901 C CA . GLY A 1 117 ? -14.864 -1.231 12.641 1.00 85.50 117 GLY A CA 1
ATOM 902 C C . GLY A 1 117 ? -13.496 -1.195 11.971 1.00 85.50 117 GLY A C 1
ATOM 903 O O . GLY A 1 117 ? -13.166 -0.290 11.198 1.00 85.50 117 GLY A O 1
ATOM 904 N N . ARG A 1 118 ? -12.661 -2.178 12.305 1.00 88.19 118 ARG A N 1
ATOM 905 C CA . ARG A 1 118 ? -11.247 -2.215 11.925 1.00 88.19 118 ARG A CA 1
ATOM 906 C C . ARG A 1 118 ? -10.895 -3.543 11.271 1.00 88.19 118 ARG A C 1
ATOM 908 O O . ARG A 1 118 ? -11.375 -4.597 11.671 1.00 88.19 118 ARG A O 1
ATOM 915 N N . SER A 1 119 ? -10.027 -3.504 10.266 1.00 89.06 119 SER A N 1
ATOM 916 C CA . SER A 1 119 ? -9.511 -4.716 9.642 1.00 89.06 119 SER A CA 1
ATOM 917 C C . SER A 1 119 ? -8.500 -5.418 10.536 1.00 89.06 119 SER A C 1
ATOM 919 O O . SER A 1 119 ? -7.800 -4.797 11.342 1.00 89.06 119 SER A O 1
ATOM 921 N N . ALA A 1 120 ? -8.308 -6.711 10.287 1.00 87.56 120 ALA A N 1
ATOM 922 C CA . ALA A 1 120 ? -7.136 -7.410 10.790 1.00 87.56 120 ALA A CA 1
ATOM 923 C C . ALA A 1 120 ? -5.844 -6.690 10.355 1.00 87.56 120 ALA A C 1
ATOM 925 O O . ALA A 1 120 ? -5.744 -6.159 9.241 1.00 87.56 120 ALA A O 1
ATOM 926 N N . VAL A 1 121 ? -4.845 -6.678 11.240 1.00 88.44 121 VAL A N 1
ATOM 927 C CA . VAL A 1 121 ? -3.527 -6.113 10.942 1.00 88.44 121 VAL A CA 1
ATOM 928 C C . VAL A 1 121 ? -2.747 -7.098 10.082 1.00 88.44 121 VAL A C 1
ATOM 930 O O . VAL A 1 121 ? -2.449 -8.212 10.508 1.00 88.44 121 VAL A O 1
ATOM 933 N N . LYS A 1 122 ? -2.378 -6.675 8.873 1.00 89.44 122 LYS A N 1
ATOM 934 C CA . LYS A 1 122 ? -1.623 -7.492 7.925 1.00 89.44 122 LYS A CA 1
ATOM 935 C C . LYS A 1 122 ? -0.154 -7.092 7.937 1.00 89.44 122 LYS A C 1
ATOM 937 O O . LYS A 1 122 ? 0.178 -5.934 7.700 1.00 89.44 122 LYS A O 1
ATOM 942 N N . ASN A 1 123 ? 0.732 -8.053 8.185 1.00 88.62 123 ASN A N 1
ATOM 943 C CA . ASN A 1 123 ? 2.171 -7.850 8.032 1.00 88.62 123 ASN A CA 1
ATOM 944 C C . ASN A 1 123 ? 2.541 -8.019 6.554 1.00 88.62 123 ASN A C 1
ATOM 946 O O . ASN A 1 123 ? 2.185 -9.018 5.928 1.00 88.62 123 ASN A O 1
ATOM 950 N N . VAL A 1 124 ? 3.251 -7.044 5.999 1.00 87.25 124 VAL A N 1
ATOM 951 C CA . VAL A 1 124 ? 3.744 -7.064 4.624 1.00 87.25 124 VAL A CA 1
ATOM 952 C C . VAL A 1 124 ? 5.264 -6.989 4.659 1.00 87.25 124 VAL A C 1
ATOM 954 O O . VAL A 1 124 ? 5.837 -6.088 5.272 1.00 87.25 124 VAL A O 1
ATOM 957 N N . HIS A 1 125 ? 5.891 -7.948 3.983 1.00 86.94 125 HIS A N 1
ATOM 958 C CA . HIS A 1 125 ? 7.323 -7.988 3.728 1.00 86.94 125 HIS A CA 1
ATOM 959 C C . HIS A 1 125 ? 7.546 -7.801 2.223 1.00 86.94 125 HIS A C 1
ATOM 961 O O . HIS A 1 125 ? 6.991 -8.543 1.409 1.00 86.94 125 HIS A O 1
ATOM 967 N N . LEU A 1 126 ? 8.306 -6.776 1.856 1.00 84.06 126 LEU A N 1
ATOM 968 C CA . LEU A 1 126 ? 8.759 -6.511 0.496 1.00 84.06 126 LEU A CA 1
ATOM 969 C C . LEU A 1 126 ? 10.149 -7.106 0.309 1.00 84.06 126 LEU A C 1
ATOM 971 O O . LEU A 1 126 ? 10.960 -7.085 1.225 1.00 84.06 126 LEU A O 1
ATOM 975 N N . TYR A 1 127 ? 10.456 -7.570 -0.896 1.00 81.31 127 TYR A N 1
ATOM 976 C CA . TYR A 1 127 ? 11.770 -8.143 -1.195 1.00 81.31 127 TYR A CA 1
ATOM 977 C C . TYR A 1 127 ? 12.839 -7.068 -1.425 1.00 81.31 127 TYR A C 1
ATOM 979 O O . TYR A 1 127 ? 14.020 -7.292 -1.176 1.00 81.31 127 TYR A O 1
ATOM 987 N N . PHE A 1 128 ? 12.433 -5.886 -1.897 1.00 78.44 128 PHE A N 1
ATOM 988 C CA . PHE A 1 128 ? 13.322 -4.752 -2.135 1.00 78.44 128 PHE A CA 1
ATOM 989 C C . PHE A 1 128 ? 12.604 -3.415 -1.913 1.00 78.44 128 PHE A C 1
ATOM 991 O O . PHE A 1 128 ? 11.377 -3.314 -1.979 1.00 78.44 128 PHE A O 1
ATOM 998 N N . ARG A 1 129 ? 13.381 -2.361 -1.635 1.00 79.00 129 ARG A N 1
ATOM 999 C CA . ARG A 1 129 ? 12.856 -0.995 -1.469 1.00 79.00 129 ARG A CA 1
ATOM 1000 C C . ARG A 1 129 ? 12.327 -0.477 -2.803 1.00 79.00 129 ARG A C 1
ATOM 1002 O O . ARG A 1 129 ? 12.984 -0.654 -3.820 1.00 79.00 129 ARG A O 1
ATOM 1009 N N . GLY A 1 130 ? 11.178 0.193 -2.792 1.00 75.81 130 GLY A N 1
ATOM 1010 C CA . GLY A 1 130 ? 10.555 0.659 -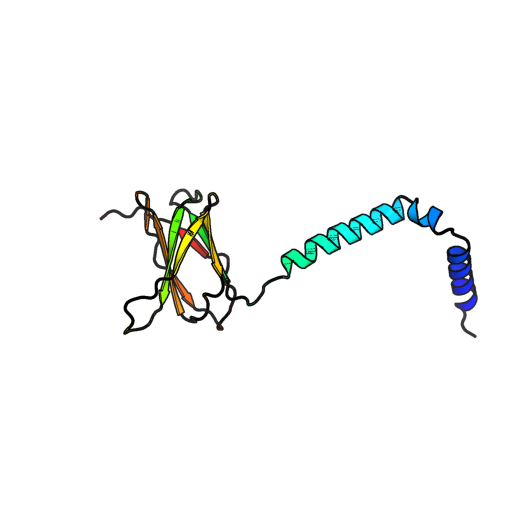4.041 1.00 75.81 130 GLY A CA 1
ATOM 1011 C C . GLY A 1 130 ? 9.726 -0.408 -4.764 1.00 75.81 130 GLY A C 1
ATOM 1012 O O . GLY A 1 130 ? 9.233 -0.141 -5.856 1.00 75.81 130 GLY A O 1
ATOM 1013 N N . GLN A 1 131 ? 9.575 -1.612 -4.193 1.00 80.50 131 GLN A N 1
ATOM 1014 C CA . GLN A 1 131 ? 8.771 -2.665 -4.807 1.00 80.50 131 GLN A CA 1
ATOM 1015 C C . GLN A 1 131 ? 7.294 -2.274 -4.839 1.00 80.50 131 GLN A C 1
ATOM 1017 O O . GLN A 1 131 ? 6.683 -2.032 -3.798 1.00 80.50 131 GLN A O 1
ATOM 1022 N N . ASN A 1 132 ? 6.708 -2.315 -6.032 1.00 82.81 132 ASN A N 1
ATOM 1023 C CA . ASN A 1 132 ? 5.274 -2.141 -6.196 1.00 82.81 132 ASN A CA 1
ATOM 1024 C C . ASN A 1 132 ? 4.539 -3.353 -5.627 1.00 82.81 132 ASN A C 1
ATOM 1026 O O . ASN A 1 132 ? 4.845 -4.501 -5.963 1.00 82.81 132 ASN A O 1
ATOM 1030 N N . ARG A 1 133 ? 3.564 -3.096 -4.758 1.00 84.81 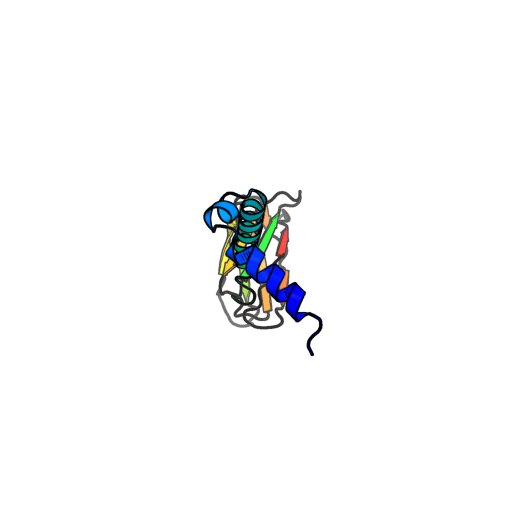133 ARG A N 1
ATOM 1031 C CA . ARG A 1 133 ? 2.764 -4.123 -4.100 1.00 84.81 133 ARG A CA 1
ATOM 1032 C C . ARG A 1 133 ? 1.284 -3.821 -4.270 1.00 84.81 133 ARG A C 1
ATOM 1034 O O . ARG A 1 133 ? 0.733 -2.999 -3.545 1.00 84.81 133 ARG A O 1
ATOM 1041 N N . GLY A 1 134 ? 0.657 -4.540 -5.195 1.00 85.50 134 GLY A N 1
ATOM 1042 C CA . GLY A 1 134 ? -0.788 -4.509 -5.389 1.00 85.50 134 GLY A CA 1
ATOM 1043 C C . GLY A 1 134 ? -1.533 -5.722 -4.859 1.00 85.50 134 GLY A C 1
ATOM 1044 O O . GLY A 1 134 ? -0.938 -6.652 -4.306 1.00 85.50 134 GLY A O 1
ATOM 1045 N N . GLY A 1 135 ? -2.858 -5.680 -5.017 1.00 82.94 135 GLY A N 1
ATOM 1046 C CA . GLY A 1 135 ? -3.765 -6.767 -4.643 1.00 82.94 135 GLY A CA 1
ATOM 1047 C C . GLY A 1 135 ? -3.925 -6.963 -3.134 1.00 82.94 135 GLY A C 1
ATOM 1048 O O . GLY A 1 135 ? -4.289 -8.051 -2.684 1.00 82.94 135 GLY A O 1
ATOM 1049 N N . ILE A 1 136 ? -3.626 -5.949 -2.315 1.00 86.50 136 ILE A N 1
ATOM 1050 C CA . ILE A 1 136 ? -3.852 -6.050 -0.874 1.00 86.50 136 ILE A CA 1
ATOM 1051 C C . ILE A 1 136 ? -5.351 -5.917 -0.599 1.00 86.50 136 ILE A C 1
ATOM 1053 O O . ILE A 1 136 ? -5.902 -4.825 -0.638 1.00 86.50 136 ILE A O 1
ATOM 1057 N N . ARG A 1 137 ? -6.007 -7.026 -0.261 1.00 86.62 137 ARG A N 1
ATOM 1058 C CA . ARG A 1 137 ? -7.372 -6.996 0.276 1.00 86.62 137 ARG A CA 1
ATOM 1059 C C . ARG A 1 137 ? -7.350 -6.848 1.795 1.00 86.62 137 ARG A C 1
ATOM 1061 O O . ARG A 1 137 ? -6.632 -7.600 2.468 1.00 86.62 137 ARG A O 1
ATOM 1068 N N . LEU A 1 138 ? -8.116 -5.886 2.304 1.00 87.12 138 LEU A N 1
ATOM 1069 C CA . LEU A 1 138 ? -8.365 -5.658 3.726 1.00 87.12 138 LEU A CA 1
ATOM 1070 C C . LEU A 1 138 ? -9.866 -5.778 3.973 1.00 87.12 138 LEU A C 1
ATOM 1072 O O . LEU A 1 138 ? -10.647 -5.083 3.335 1.00 87.12 138 LEU A O 1
ATOM 1076 N N . THR A 1 139 ? -10.255 -6.658 4.886 1.00 88.81 139 THR A N 1
ATOM 1077 C CA . THR A 1 139 ? -11.657 -6.829 5.275 1.00 88.81 139 THR A CA 1
ATOM 1078 C C . THR A 1 139 ? -11.877 -6.141 6.609 1.00 88.81 139 THR A C 1
ATOM 1080 O O . THR A 1 139 ? -11.166 -6.446 7.570 1.00 88.81 139 THR A O 1
ATOM 1083 N N . LEU A 1 140 ? -12.817 -5.200 6.665 1.00 85.12 140 LEU A N 1
ATOM 1084 C CA . LEU A 1 140 ? -13.296 -4.639 7.917 1.00 85.12 140 LEU A CA 1
ATOM 1085 C C . LEU A 1 140 ? -14.174 -5.685 8.586 1.00 85.12 140 LEU A C 1
ATOM 1087 O O . LEU A 1 140 ? -15.294 -5.947 8.160 1.00 85.12 140 LEU A O 1
ATOM 1091 N N . ASN A 1 141 ? -13.637 -6.283 9.641 1.00 80.88 141 ASN A N 1
ATOM 1092 C CA . ASN A 1 141 ? -14.435 -7.119 10.507 1.00 80.88 141 ASN A CA 1
ATOM 1093 C C . ASN A 1 141 ? -15.006 -6.180 11.566 1.00 80.88 141 ASN A C 1
ATOM 1095 O O . ASN A 1 141 ? -14.253 -5.619 12.369 1.00 80.88 141 ASN A O 1
ATOM 1099 N N . GLY A 1 142 ? -16.324 -5.985 11.556 1.00 63.84 142 GLY A N 1
ATOM 1100 C CA . GLY A 1 142 ? -17.008 -5.398 12.700 1.00 63.84 14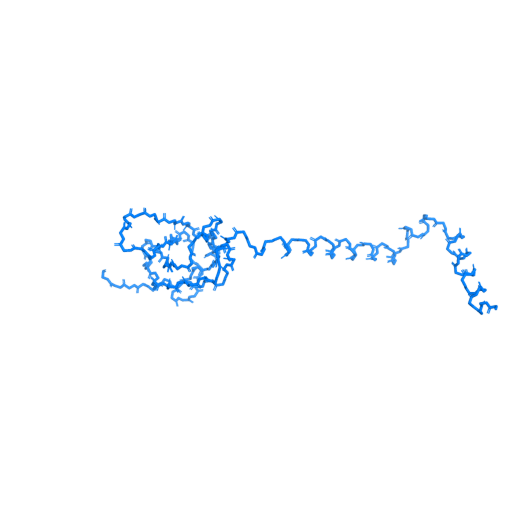2 GLY A CA 1
ATOM 1101 C C . GLY A 1 142 ? -16.667 -6.254 13.913 1.00 63.84 142 GLY A C 1
ATOM 1102 O O . GLY A 1 142 ? -17.114 -7.392 14.016 1.00 63.84 142 GLY A O 1
ATOM 1103 N N . THR A 1 143 ? -15.780 -5.765 14.775 1.00 51.38 143 THR A N 1
ATOM 1104 C CA . THR A 1 143 ? -15.390 -6.490 15.982 1.00 51.38 143 THR A CA 1
ATOM 1105 C C . THR A 1 143 ? -15.787 -5.638 17.167 1.00 51.38 143 THR A C 1
ATOM 1107 O O . THR A 1 143 ? -15.361 -4.492 17.284 1.00 51.38 143 THR A O 1
ATOM 1110 N N . ALA A 1 144 ? -16.667 -6.224 17.976 1.00 41.59 144 ALA A N 1
ATOM 1111 C CA . ALA A 1 144 ? -17.156 -5.730 19.246 1.00 41.59 144 ALA A CA 1
ATOM 1112 C C . ALA A 1 144 ? -16.015 -5.361 20.203 1.00 41.59 144 ALA A C 1
ATOM 1114 O O . ALA A 1 144 ? -15.018 -6.084 20.272 1.00 41.59 144 ALA A O 1
ATOM 1115 N N . GLY A 1 145 ? -16.228 -4.303 20.989 1.00 36.09 145 GLY A N 1
ATOM 1116 C CA . GLY A 1 145 ? -15.399 -3.946 22.144 1.00 36.09 145 GLY A CA 1
ATOM 1117 C C . GLY A 1 145 ? -14.722 -2.601 21.999 1.00 36.09 145 GLY A C 1
ATOM 1118 O O . GLY A 1 145 ? -13.574 -2.587 21.508 1.00 36.09 145 GLY A O 1
#

Foldseek 3Di:
DPPCVVVVVVVVVVVVPQDPVNLVPDPVNVVVVVVCVVVVVPPVVVPPDFFQLKEKEFEAEPVRQGDFFWKKWKAAPDPDDDDDIDIDTAHPRRMDMDGNPQQGQWIWMWIADPPQAIWDIDIDGHPDRRGHHYHDYTYGYPDDD

Mean predicted aligned error: 15.37 Å

Solvent-accessible surface area (backbone atoms only — not comparable to full-atom values): 8182 Å² total; per-residue (Å²): 135,74,88,58,55,66,59,55,49,52,55,50,50,56,57,70,71,52,51,71,67,60,52,66,69,30,67,68,49,47,52,51,52,48,51,51,48,54,52,62,61,54,54,59,71,75,64,71,76,79,58,65,4,33,40,32,29,38,35,21,38,82,90,63,50,54,36,53,64,24,42,33,37,39,41,66,80,55,101,84,63,88,72,71,72,51,72,46,57,18,40,81,77,4,38,39,76,43,76,67,66,24,81,52,40,49,32,36,37,36,36,36,32,90,98,54,34,41,24,71,78,41,80,46,75,50,97,47,70,24,50,56,43,69,81,44,76,40,47,29,44,68,65,88,132

Secondary structure (DSSP, 8-state):
--TTHHHHHHHHHHHHHS-HHHHHT-HHHHHHHHHHHHHHHHHHHHHS-SSS--EEEEEE-TTS-B-TT-EEEEEE--TT-----EEEE--TTSEEEESS-TT-SEEEEEEEETTTEEEPPEEEE-SSTT--EEEEEEEEE----

Nearest PDB structures (foldseek):
  3e8v-assembly1_A  TM=8.065E-01  e=5.785E-06  Bacteroides fragilis NCTC 9343
  8qox-assembly1_X  TM=6.170E-01  e=1.538E-04  Sulfolobus acidocaldarius DSM 639
  3rkp-assembly2_B  TM=6.446E-01  e=7.253E-04  Bacillus cereus ATCC 14579
  6yoa-assembly1_B  TM=6.651E-01  e=1.101E-03  Ligustrum vulgare
  5a9h-assembly1_A-2  TM=3.884E-01  e=1.025E-01  Rattus norvegicus

Sequence (145 aa):
MDPLKPVKQLGKLALETITLRQLLLNRFVILAVLLVAVTGLVIPSYTATRSDGRIEGTVVDADGEPVEGATVSIQKLKLKSQRPYVSTNTSADGQFHFRGKTTYIEFRIYAEKEGVGRSAVKNVHLYFRGQNRGGIRLTLNGTAG